Protein AF-A0A8E0TTE7-F1 (afdb_monomer)

Secondary structure (DSSP, 8-state):
-HHHHHHHHHHTT--HHHHHHHHHHHHHHHHHHHHHHHHHHHHHHHHHHHTSPP-SPPPPHHHHB-TTS-B-

Sequence (72 aa):
MAEGLRLIAKAEGKSITDLVEEMLAAHQARRDDERERRLAAIRRIQAEVRQLPRIGPDLTDDDLYDEDGLPR

pLDDT: mean 93.49, std 5.53, range [61.56, 98.38]

Nearest PDB structures (foldseek):
  3j5v-assembly1_a-1  TM=3.882E-01  e=6.110E+00  Pseudomonas phage 201phi2-1

Solvent-accessible surface area (backbone atoms only — not comparable to full-atom values): 4338 Å² total; per-residue (Å²): 112,73,66,59,48,48,52,51,15,58,76,71,75,43,52,59,65,58,47,50,53,51,52,50,52,56,50,50,51,52,52,52,53,51,50,50,54,51,51,52,54,51,52,50,52,53,54,56,58,69,72,52,82,82,91,69,82,87,81,52,67,77,78,50,26,46,98,86,68,44,77,109

Organism: NCBI:txid1391729

InterPro domains:
  IPR011660 Antitoxin VapB-like [PF07704] (7-71)

Structure (mmCIF, N/CA/C/O backbone):
data_AF-A0A8E0TTE7-F1
#
_entry.id   AF-A0A8E0TTE7-F1
#
loop_
_atom_site.group_PDB
_atom_site.id
_atom_site.type_symbol
_atom_site.label_atom_id
_atom_site.label_alt_id
_atom_site.label_comp_id
_atom_site.label_asym_id
_atom_site.label_entity_id
_atom_site.label_seq_id
_atom_site.pdbx_PDB_ins_code
_atom_site.Cartn_x
_atom_site.Cartn_y
_atom_site.Cartn_z
_atom_site.occupancy
_atom_site.B_iso_or_equiv
_atom_site.auth_seq_id
_atom_site.auth_comp_id
_atom_site.auth_asym_id
_atom_site.auth_atom_id
_atom_site.pdbx_PDB_model_num
ATOM 1 N N . MET A 1 1 ? -1.119 7.713 27.661 1.00 61.56 1 MET A N 1
ATOM 2 C CA . MET A 1 1 ? -1.603 6.715 26.675 1.00 61.56 1 MET A CA 1
ATOM 3 C C . MET A 1 1 ? -2.918 6.070 27.111 1.00 61.56 1 MET A C 1
ATOM 5 O O . MET A 1 1 ? -3.924 6.323 26.466 1.00 61.56 1 MET A O 1
ATOM 9 N N . ALA A 1 2 ? -2.961 5.319 28.220 1.00 78.25 2 ALA A N 1
ATOM 10 C CA . ALA A 1 2 ? -4.182 4.623 28.665 1.00 78.25 2 ALA A CA 1
ATOM 11 C C . ALA A 1 2 ? -5.368 5.552 29.006 1.00 78.25 2 ALA A C 1
ATOM 13 O O . ALA A 1 2 ? -6.521 5.186 28.811 1.00 78.25 2 ALA A O 1
ATOM 14 N N . GLU A 1 3 ? -5.098 6.763 29.493 1.00 87.06 3 GLU A N 1
ATOM 15 C CA . GLU A 1 3 ? -6.138 7.727 29.874 1.00 87.06 3 GLU A CA 1
ATOM 16 C C . GLU A 1 3 ? -6.856 8.351 28.667 1.00 87.06 3 GLU A C 1
ATOM 18 O O . GLU A 1 3 ? -8.074 8.499 28.685 1.00 87.06 3 GLU A O 1
ATOM 23 N N . GLY A 1 4 ? -6.131 8.597 27.570 1.00 90.38 4 GLY A N 1
ATOM 24 C CA . GLY A 1 4 ? -6.723 9.061 26.310 1.00 90.38 4 GLY A CA 1
ATOM 25 C C . GLY A 1 4 ? -7.645 8.015 25.678 1.00 90.38 4 GLY A C 1
ATOM 26 O O . GLY A 1 4 ? -8.763 8.338 25.293 1.00 90.38 4 GLY A O 1
ATOM 27 N N . LEU A 1 5 ? -7.221 6.745 25.659 1.00 90.38 5 LEU A N 1
ATOM 28 C CA . LEU A 1 5 ? -8.054 5.634 25.174 1.00 90.38 5 LEU A CA 1
ATOM 29 C C . LEU A 1 5 ? 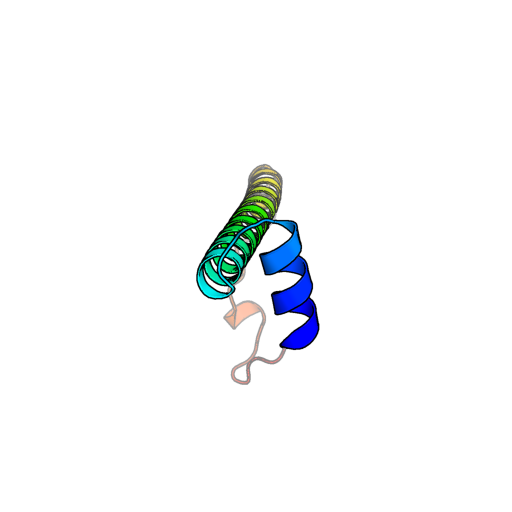-9.337 5.474 25.997 1.00 90.38 5 LEU A C 1
ATOM 31 O O . LEU A 1 5 ? -10.401 5.247 25.435 1.00 90.38 5 LEU A O 1
ATOM 35 N N . ARG A 1 6 ? -9.259 5.644 27.323 1.00 91.88 6 ARG A N 1
ATOM 36 C CA . ARG A 1 6 ? -10.438 5.609 28.203 1.00 91.88 6 ARG A CA 1
ATOM 37 C C . ARG A 1 6 ? -11.425 6.731 27.908 1.00 91.88 6 ARG A C 1
ATOM 39 O O . ARG A 1 6 ? -12.626 6.484 27.922 1.00 91.88 6 ARG A O 1
ATOM 46 N N . LEU A 1 7 ? -10.933 7.946 27.663 1.00 95.62 7 LEU A N 1
ATOM 47 C CA . LEU A 1 7 ? -11.780 9.093 27.327 1.00 95.62 7 LEU A CA 1
ATOM 48 C C . LEU A 1 7 ? -12.526 8.869 26.009 1.00 95.62 7 LEU A C 1
ATOM 50 O O . LEU A 1 7 ? -13.733 9.088 25.961 1.00 95.62 7 LEU A O 1
ATOM 54 N N . ILE A 1 8 ? -11.827 8.379 24.983 1.00 94.06 8 ILE A N 1
ATOM 55 C CA . ILE A 1 8 ? -12.416 8.079 23.671 1.00 94.06 8 ILE A CA 1
ATOM 56 C C . ILE A 1 8 ? -13.429 6.935 23.789 1.00 94.06 8 ILE A C 1
ATOM 58 O O . ILE A 1 8 ? -14.576 7.096 23.388 1.00 94.06 8 ILE A O 1
ATOM 62 N N . ALA A 1 9 ? -13.056 5.824 24.433 1.00 94.00 9 ALA A N 1
ATOM 63 C CA . ALA A 1 9 ? -13.950 4.681 24.621 1.00 94.00 9 ALA A CA 1
ATOM 64 C C . ALA A 1 9 ? -15.230 5.083 25.373 1.00 94.00 9 ALA A C 1
ATOM 66 O O . ALA A 1 9 ? -16.332 4.727 24.968 1.00 94.00 9 ALA A O 1
ATOM 67 N N . LYS A 1 10 ? -15.101 5.911 26.421 1.00 94.62 10 LYS A N 1
ATOM 68 C CA . LYS A 1 10 ? -16.247 6.445 27.166 1.00 94.62 10 LYS A CA 1
ATOM 69 C C . LYS A 1 10 ? -17.122 7.366 26.312 1.00 94.62 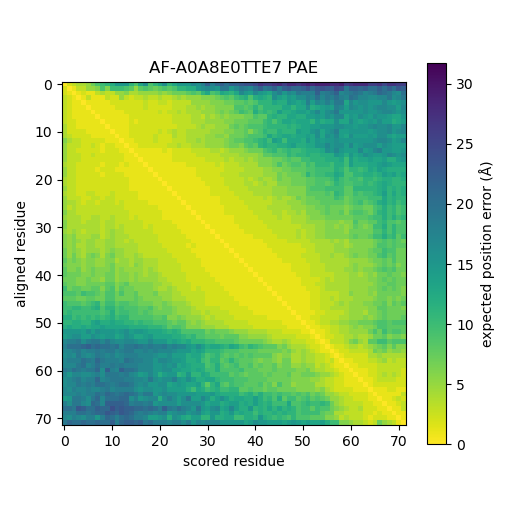10 LYS A C 1
ATOM 71 O O . LYS A 1 10 ? -18.341 7.274 26.410 1.00 94.62 10 LYS A O 1
ATOM 76 N N . ALA A 1 11 ? -16.525 8.249 25.512 1.00 96.19 11 ALA A N 1
ATOM 77 C CA . ALA A 1 11 ? -17.263 9.153 24.630 1.00 96.19 11 ALA A CA 1
ATOM 78 C C . ALA A 1 11 ? -18.045 8.394 23.544 1.00 96.19 11 ALA A C 1
ATOM 80 O O . ALA A 1 11 ? -19.144 8.804 23.183 1.00 96.19 11 ALA A O 1
ATOM 81 N N . GLU A 1 12 ? -17.505 7.269 23.075 1.00 94.56 12 GLU A N 1
ATOM 82 C CA . GLU A 1 12 ? -18.122 6.410 22.060 1.00 94.56 12 GLU A CA 1
ATOM 83 C C . GLU A 1 12 ? -19.018 5.303 22.642 1.00 94.56 12 GLU A C 1
ATOM 85 O O . GLU A 1 12 ? -19.620 4.543 21.888 1.00 94.56 12 GLU A O 1
ATOM 90 N N . GLY A 1 13 ? -19.122 5.193 23.972 1.00 96.00 13 GLY A N 1
ATOM 91 C CA . GLY A 1 13 ? -19.919 4.155 24.636 1.00 96.00 13 GLY A CA 1
ATOM 92 C C . GLY A 1 13 ? -19.373 2.731 24.463 1.00 96.00 13 GLY A C 1
ATOM 93 O O . GLY A 1 13 ? -20.134 1.772 24.564 1.00 96.00 13 GLY A O 1
ATOM 94 N N . LYS A 1 14 ? -18.072 2.587 24.199 1.00 94.75 14 LYS A N 1
ATOM 95 C CA . LYS A 1 14 ? -17.389 1.315 23.927 1.00 94.75 14 LYS A CA 1
ATOM 96 C C . LYS A 1 14 ? -16.533 0.875 25.110 1.00 94.75 14 LYS A C 1
ATOM 98 O O . LYS A 1 14 ? -16.096 1.697 25.923 1.00 94.75 14 LYS A O 1
ATOM 103 N N . SER A 1 15 ? -16.230 -0.421 25.193 1.00 96.00 15 SER A N 1
ATOM 104 C CA . SER A 1 15 ? -15.117 -0.853 26.036 1.00 96.00 15 SER A CA 1
ATOM 105 C C . SER A 1 15 ? -13.786 -0.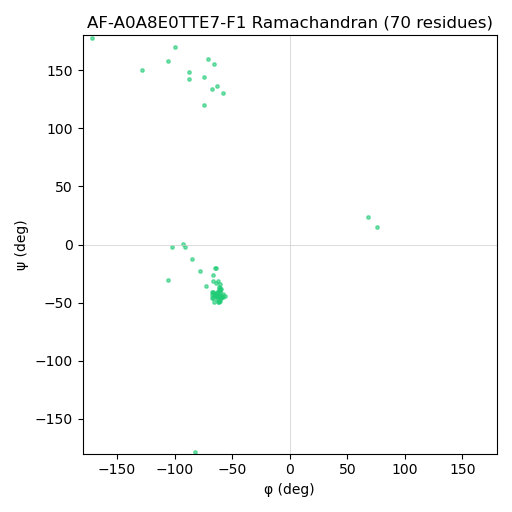423 25.402 1.00 96.00 15 SER A C 1
ATOM 107 O O . SER A 1 15 ? -13.698 -0.149 24.204 1.00 96.00 15 SER A O 1
ATOM 109 N N . ILE A 1 16 ? -12.719 -0.355 26.204 1.00 93.31 16 ILE A N 1
ATOM 110 C CA . ILE A 1 16 ? -11.379 -0.059 25.670 1.00 93.31 16 ILE A CA 1
ATOM 111 C C . ILE A 1 16 ? -10.960 -1.142 24.669 1.00 93.31 16 ILE A C 1
ATOM 113 O O . ILE A 1 16 ? -10.311 -0.825 23.678 1.00 93.31 16 ILE A O 1
ATOM 117 N N . THR A 1 17 ? -11.332 -2.399 24.924 1.00 95.25 17 THR A N 1
ATOM 118 C CA . THR A 1 17 ? -11.017 -3.524 24.042 1.00 95.25 17 THR A CA 1
ATOM 119 C C . THR A 1 17 ? -11.668 -3.341 22.677 1.00 95.25 17 THR A C 1
ATOM 121 O O . THR A 1 17 ? -10.954 -3.370 21.681 1.00 95.25 17 THR A O 1
ATOM 124 N N . ASP A 1 18 ? -12.968 -3.032 22.634 1.00 95.94 18 ASP A N 1
ATOM 125 C CA . ASP A 1 18 ? -13.694 -2.831 21.370 1.00 95.94 18 ASP A CA 1
ATOM 126 C C . ASP A 1 18 ? -13.097 -1.668 20.566 1.00 95.94 18 ASP A C 1
ATOM 128 O O . ASP A 1 18 ? -12.898 -1.766 19.356 1.00 95.94 18 ASP A O 1
ATOM 132 N N . LEU A 1 19 ? -12.746 -0.571 21.250 1.00 96.06 19 LEU A N 1
ATOM 133 C CA . LEU A 1 19 ? -12.086 0.568 20.613 1.00 96.06 19 LEU A CA 1
ATOM 134 C C . LEU A 1 19 ? -10.731 0.167 20.010 1.00 96.06 19 LEU A C 1
ATOM 136 O O . LEU A 1 19 ? -10.403 0.566 18.895 1.00 96.06 19 LEU A O 1
ATOM 140 N N . VAL A 1 20 ? -9.926 -0.611 20.737 1.00 95.94 20 VAL A N 1
ATOM 141 C CA . VAL A 1 20 ? -8.611 -1.059 20.260 1.00 95.94 20 VAL A CA 1
ATOM 142 C C . VAL A 1 20 ? -8.745 -2.015 19.074 1.00 95.94 20 VAL A C 1
ATOM 144 O O . VAL A 1 20 ? -7.975 -1.889 18.122 1.00 95.94 20 VAL A O 1
ATOM 147 N N . GLU A 1 21 ? -9.714 -2.929 19.096 1.00 96.88 21 GLU A N 1
ATOM 148 C CA . GLU A 1 21 ? -9.987 -3.838 17.978 1.00 96.88 21 GLU A CA 1
ATOM 149 C C . GLU A 1 21 ? -10.371 -3.072 16.708 1.00 96.88 21 GLU A C 1
ATOM 151 O O . GLU A 1 21 ? -9.807 -3.318 15.639 1.00 96.88 21 GLU A O 1
ATOM 156 N N . GLU A 1 22 ? -11.249 -2.076 16.826 1.00 95.56 22 GLU A N 1
ATOM 157 C CA . GLU A 1 22 ? -11.635 -1.222 15.702 1.00 95.56 22 GLU A CA 1
ATOM 158 C C . GLU A 1 22 ? -10.452 -0.408 15.168 1.00 95.56 22 GLU A C 1
ATOM 160 O O . GLU A 1 22 ? -10.215 -0.353 13.958 1.00 95.56 22 GLU A O 1
ATOM 165 N N . MET A 1 23 ? -9.655 0.185 16.061 1.00 95.81 23 MET A N 1
ATOM 166 C CA . MET A 1 23 ? -8.454 0.922 15.673 1.00 95.81 23 MET A CA 1
ATOM 167 C C . MET A 1 23 ? -7.442 0.027 14.952 1.00 95.81 23 MET A C 1
ATOM 169 O O . MET A 1 23 ? -6.813 0.472 13.987 1.00 95.81 23 MET A O 1
ATOM 173 N N . LEU A 1 24 ? -7.283 -1.222 15.399 1.00 97.00 24 LEU A N 1
ATOM 174 C CA . LEU A 1 24 ? -6.398 -2.196 14.770 1.00 97.00 24 LEU A CA 1
ATOM 175 C C . LEU A 1 24 ? -6.909 -2.583 13.379 1.00 97.00 24 LEU A C 1
ATOM 177 O O . LEU A 1 24 ? -6.133 -2.555 12.423 1.00 97.00 24 LEU A O 1
ATOM 181 N N . ALA A 1 25 ? -8.206 -2.859 13.242 1.00 96.94 25 ALA A N 1
ATOM 182 C CA . ALA A 1 25 ? -8.828 -3.151 11.954 1.00 96.94 25 ALA A CA 1
ATOM 183 C C . ALA A 1 25 ? -8.672 -1.975 10.974 1.00 96.94 25 ALA A C 1
ATOM 185 O O . ALA A 1 25 ? -8.230 -2.158 9.840 1.00 96.94 25 ALA A O 1
ATOM 186 N N . ALA A 1 26 ? -8.930 -0.745 11.429 1.00 96.56 26 ALA A N 1
ATOM 187 C CA . ALA A 1 26 ? -8.756 0.464 10.628 1.0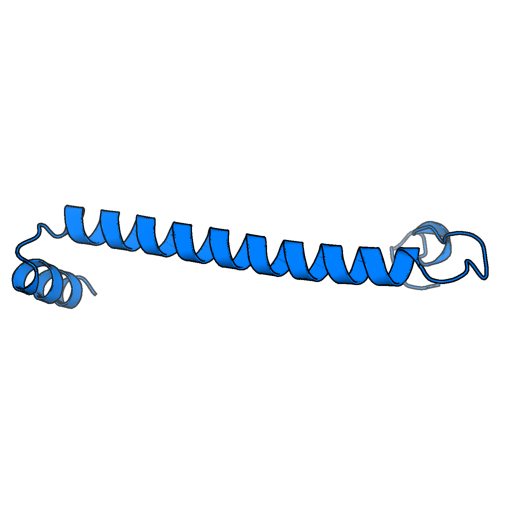0 96.56 26 ALA A CA 1
ATOM 188 C C . ALA A 1 26 ? -7.284 0.744 10.284 1.00 96.56 26 ALA A C 1
ATOM 190 O O . ALA A 1 26 ? -6.972 1.327 9.243 1.00 96.56 26 ALA A O 1
ATOM 191 N N . HIS A 1 27 ? -6.344 0.376 11.157 1.00 96.81 27 HIS A N 1
ATOM 192 C CA . HIS A 1 27 ? -4.920 0.461 10.851 1.00 96.81 27 HIS A CA 1
ATOM 193 C C . HIS A 1 27 ? -4.527 -0.541 9.764 1.00 96.81 27 HIS A C 1
ATOM 195 O O . HIS A 1 27 ? -3.861 -0.157 8.804 1.00 96.81 27 HIS A O 1
ATOM 201 N N . GLN A 1 28 ? -4.976 -1.790 9.883 1.00 97.00 28 GLN A N 1
ATOM 202 C CA . GLN A 1 28 ? -4.678 -2.839 8.917 1.00 97.00 28 GLN A CA 1
ATOM 203 C C . GLN A 1 28 ? -5.268 -2.519 7.538 1.00 97.00 28 GLN A C 1
ATOM 205 O O . GLN A 1 28 ? -4.531 -2.531 6.555 1.00 97.00 28 GLN A O 1
ATOM 210 N N . ALA A 1 29 ? -6.536 -2.103 7.476 1.00 97.19 29 ALA A N 1
ATOM 211 C CA . ALA A 1 29 ? -7.183 -1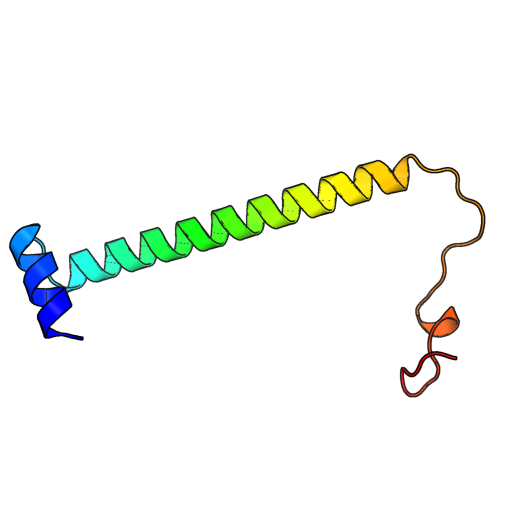.693 6.229 1.00 97.19 29 ALA A CA 1
ATOM 212 C C . ALA A 1 29 ? -6.409 -0.567 5.520 1.00 97.19 29 ALA A C 1
ATOM 214 O O . ALA A 1 29 ? -6.127 -0.654 4.329 1.00 97.19 29 ALA A O 1
ATOM 215 N N . ARG A 1 30 ? -5.957 0.455 6.264 1.00 97.00 30 ARG A N 1
ATOM 216 C CA . ARG A 1 30 ? -5.133 1.537 5.695 1.00 97.00 30 ARG A CA 1
ATOM 217 C C . ARG A 1 30 ? -3.802 1.041 5.130 1.00 97.00 30 ARG A C 1
ATOM 219 O O . ARG A 1 30 ? -3.355 1.553 4.105 1.00 97.00 30 ARG A O 1
ATOM 226 N N . ARG A 1 31 ? -3.157 0.074 5.791 1.00 96.88 31 ARG A N 1
ATOM 227 C CA . ARG A 1 31 ? -1.903 -0.521 5.300 1.00 96.88 31 ARG A CA 1
ATOM 228 C C . ARG A 1 31 ? -2.125 -1.323 4.024 1.00 96.88 31 ARG A C 1
ATOM 230 O O . ARG A 1 31 ? -1.297 -1.247 3.117 1.00 96.88 31 ARG A O 1
ATOM 237 N N . ASP A 1 32 ? -3.216 -2.076 3.958 1.00 97.44 32 ASP A N 1
ATOM 238 C CA . ASP A 1 32 ? -3.558 -2.870 2.783 1.00 97.44 32 ASP A CA 1
ATOM 239 C C . ASP A 1 32 ? -3.907 -1.974 1.588 1.00 97.44 32 ASP A C 1
ATOM 241 O O . ASP A 1 32 ? -3.335 -2.164 0.512 1.00 97.44 32 ASP A O 1
ATOM 245 N N . ASP A 1 33 ? -4.694 -0.916 1.801 1.00 97.75 33 ASP A N 1
ATOM 246 C CA . ASP A 1 33 ? -4.976 0.109 0.790 1.00 97.75 33 ASP A CA 1
ATOM 247 C C . ASP A 1 33 ? -3.695 0.778 0.275 1.00 97.75 33 ASP A C 1
ATOM 249 O O . ASP A 1 33 ? -3.517 0.985 -0.927 1.00 97.75 33 ASP A O 1
ATOM 253 N N . GLU A 1 34 ? -2.779 1.153 1.173 1.00 97.69 34 GLU A N 1
ATOM 254 C CA . GLU A 1 34 ? -1.515 1.780 0.784 1.00 97.69 34 GLU A CA 1
ATOM 255 C C . GLU A 1 34 ? -0.645 0.820 -0.035 1.00 97.69 34 GLU A C 1
ATOM 257 O O . GLU A 1 34 ? -0.076 1.207 -1.062 1.00 97.69 34 GLU A O 1
ATOM 262 N N . ARG A 1 35 ? -0.564 -0.445 0.387 1.00 97.88 35 ARG A N 1
ATOM 263 C CA . ARG A 1 35 ? 0.140 -1.493 -0.353 1.00 97.88 35 ARG A CA 1
ATOM 264 C C . ARG A 1 35 ? -0.461 -1.675 -1.743 1.00 97.88 35 ARG A C 1
ATOM 266 O O . ARG A 1 35 ? 0.293 -1.747 -2.713 1.00 97.88 35 ARG A O 1
ATOM 273 N N . GLU A 1 36 ? -1.783 -1.716 -1.864 1.00 98.06 36 GLU A N 1
ATOM 274 C CA . GLU A 1 36 ? -2.452 -1.858 -3.156 1.00 98.06 36 GLU A CA 1
ATOM 275 C C . GLU A 1 36 ? -2.184 -0.658 -4.072 1.00 98.06 36 GLU A C 1
ATOM 277 O O . GLU A 1 36 ? -1.808 -0.848 -5.232 1.00 98.06 36 GLU A O 1
ATOM 282 N N . ARG A 1 37 ? -2.247 0.574 -3.546 1.00 97.94 37 ARG A N 1
ATOM 283 C CA . ARG A 1 37 ? -1.887 1.789 -4.302 1.00 97.94 37 ARG A CA 1
ATOM 284 C C . ARG A 1 37 ? -0.448 1.743 -4.809 1.00 97.94 37 ARG A C 1
ATOM 286 O O . ARG A 1 37 ? -0.197 2.062 -5.972 1.00 97.94 37 ARG A O 1
ATOM 293 N N . ARG A 1 38 ? 0.500 1.320 -3.966 1.00 97.88 38 ARG A N 1
ATOM 294 C CA . ARG A 1 38 ? 1.912 1.168 -4.358 1.00 97.88 38 ARG A CA 1
ATOM 295 C C . ARG A 1 38 ? 2.076 0.112 -5.450 1.00 97.88 38 ARG A C 1
ATOM 297 O O . ARG A 1 38 ? 2.764 0.360 -6.437 1.00 97.88 38 ARG A O 1
ATOM 304 N N . LEU A 1 39 ? 1.411 -1.036 -5.321 1.00 98.25 39 LEU A N 1
ATOM 305 C CA . LEU A 1 39 ? 1.438 -2.088 -6.342 1.00 98.25 39 LEU A CA 1
ATOM 306 C C . LEU A 1 39 ? 0.833 -1.617 -7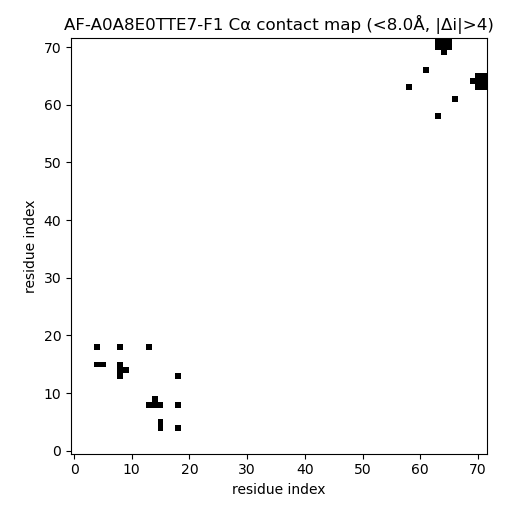.668 1.00 98.25 39 LEU A C 1
ATOM 308 O O . LEU A 1 39 ? 1.392 -1.907 -8.723 1.00 98.25 39 LEU A O 1
ATOM 312 N N . ALA A 1 40 ? -0.269 -0.867 -7.637 1.00 98.12 40 ALA A N 1
ATOM 313 C CA . ALA A 1 40 ? -0.868 -0.288 -8.835 1.00 98.12 40 ALA A CA 1
ATOM 314 C C . ALA A 1 40 ? 0.090 0.695 -9.532 1.00 98.12 40 ALA A C 1
ATOM 316 O O . ALA A 1 40 ? 0.256 0.633 -10.751 1.00 98.12 40 ALA A O 1
ATOM 317 N N . ALA A 1 41 ? 0.782 1.543 -8.764 1.00 97.94 41 ALA A N 1
ATOM 318 C CA . ALA A 1 41 ? 1.793 2.453 -9.297 1.00 97.94 41 ALA A CA 1
ATOM 319 C C . ALA A 1 41 ? 2.968 1.707 -9.956 1.00 97.94 41 ALA A C 1
ATOM 321 O O . ALA A 1 41 ? 3.360 2.062 -11.068 1.00 97.94 41 ALA A O 1
ATOM 322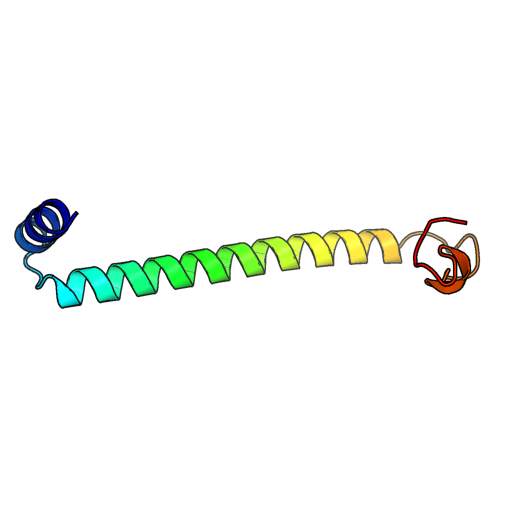 N N . ILE A 1 42 ? 3.478 0.646 -9.320 1.00 98.12 42 ILE A N 1
ATOM 323 C CA . ILE A 1 42 ? 4.540 -0.207 -9.881 1.00 98.12 42 ILE A CA 1
ATOM 324 C C . ILE A 1 42 ? 4.074 -0.863 -11.184 1.00 98.12 42 ILE A C 1
ATOM 326 O O . ILE A 1 42 ? 4.777 -0.796 -12.190 1.00 98.12 42 ILE A O 1
ATOM 330 N N . ARG A 1 43 ? 2.876 -1.461 -11.196 1.00 98.38 43 ARG A N 1
ATOM 331 C CA . ARG A 1 43 ? 2.317 -2.114 -12.393 1.00 98.38 43 ARG A CA 1
ATOM 332 C C . ARG A 1 43 ? 2.157 -1.137 -13.554 1.00 98.38 43 ARG A C 1
ATOM 334 O O . ARG A 1 43 ? 2.421 -1.513 -14.691 1.00 98.38 43 ARG A O 1
ATOM 341 N N . ARG A 1 44 ? 1.760 0.109 -13.276 1.00 98.25 44 ARG A N 1
ATOM 342 C CA . ARG A 1 44 ? 1.673 1.167 -14.290 1.00 98.25 44 ARG A CA 1
ATOM 343 C C . ARG A 1 44 ? 3.041 1.459 -14.911 1.00 98.25 44 ARG A C 1
ATOM 345 O O . ARG A 1 44 ? 3.156 1.413 -16.128 1.00 98.25 44 ARG A O 1
ATOM 352 N N . ILE A 1 45 ? 4.076 1.660 -14.092 1.00 97.50 45 ILE A N 1
ATOM 353 C CA . ILE A 1 45 ? 5.448 1.888 -14.580 1.00 97.50 45 ILE A CA 1
ATOM 354 C C . ILE A 1 45 ? 5.936 0.690 -15.404 1.00 97.50 45 ILE A C 1
ATOM 356 O O . ILE A 1 45 ? 6.469 0.856 -16.495 1.00 97.50 45 ILE A O 1
ATOM 360 N N . GLN A 1 46 ? 5.711 -0.534 -14.922 1.00 96.62 46 GLN A N 1
ATOM 361 C CA . GLN A 1 46 ? 6.076 -1.744 -15.663 1.00 96.62 46 GLN A CA 1
ATOM 362 C C . GLN A 1 46 ? 5.358 -1.833 -17.015 1.00 96.62 46 GLN A C 1
ATOM 364 O O . GLN A 1 46 ? 5.957 -2.283 -17.989 1.00 96.62 46 GLN A O 1
ATOM 369 N N . ALA A 1 47 ? 4.090 -1.419 -17.092 1.00 97.44 47 ALA A N 1
ATOM 370 C CA . ALA A 1 47 ? 3.348 -1.380 -18.346 1.00 97.44 47 ALA A CA 1
ATOM 371 C C . ALA A 1 47 ? 3.925 -0.341 -19.319 1.00 97.44 47 ALA A C 1
ATOM 373 O O . ALA A 1 47 ? 4.077 -0.656 -20.496 1.00 97.44 47 ALA A O 1
ATOM 374 N N . GLU A 1 48 ? 4.292 0.846 -18.829 1.00 96.88 48 GLU A N 1
ATOM 375 C CA . GLU A 1 48 ? 4.955 1.890 -19.623 1.00 96.88 48 GLU A CA 1
ATOM 376 C C . GLU A 1 48 ? 6.302 1.394 -20.172 1.00 96.88 48 GLU A C 1
ATOM 378 O O . GLU A 1 48 ? 6.540 1.458 -21.375 1.00 96.88 48 GLU A O 1
ATOM 383 N N . VAL A 1 49 ? 7.149 0.799 -19.324 1.00 93.38 49 VAL A N 1
ATOM 384 C CA . VAL A 1 49 ? 8.459 0.264 -19.734 1.00 93.38 49 VAL A CA 1
ATOM 385 C C . VAL A 1 49 ? 8.325 -0.854 -20.769 1.00 93.38 49 VAL A C 1
ATOM 387 O O . VAL A 1 49 ? 9.085 -0.892 -21.731 1.00 93.38 49 VAL A O 1
ATOM 390 N N . ARG A 1 50 ? 7.338 -1.749 -20.627 1.00 91.94 50 ARG A N 1
ATOM 391 C CA . ARG A 1 50 ? 7.108 -2.848 -21.585 1.00 91.94 50 ARG A CA 1
ATOM 392 C C . ARG A 1 50 ? 6.722 -2.379 -22.988 1.00 91.94 50 ARG A C 1
ATOM 394 O O . ARG A 1 50 ? 6.838 -3.166 -23.922 1.00 91.94 50 ARG A O 1
ATOM 401 N N . GLN A 1 51 ? 6.235 -1.148 -23.135 1.00 95.06 51 GLN A N 1
ATOM 402 C CA . GLN A 1 51 ? 5.907 -0.567 -24.439 1.00 95.06 51 GLN A CA 1
ATOM 403 C C . GLN A 1 51 ? 7.124 0.063 -25.126 1.00 95.06 51 GLN A C 1
ATOM 405 O O . GLN A 1 51 ? 7.053 0.377 -26.314 1.00 95.06 51 GLN A O 1
ATOM 410 N N . LEU A 1 52 ? 8.233 0.255 -24.407 1.00 93.25 52 LEU A N 1
ATOM 411 C CA . LEU A 1 52 ? 9.441 0.836 -24.973 1.00 93.25 52 LEU A CA 1
ATOM 412 C C . LEU A 1 52 ? 10.165 -0.174 -25.878 1.00 93.25 52 LEU A C 1
ATOM 414 O O . LEU A 1 52 ? 10.194 -1.374 -25.582 1.00 93.25 52 LEU A O 1
ATOM 418 N N . PRO A 1 53 ? 10.780 0.290 -26.980 1.00 93.56 53 PRO A N 1
ATOM 419 C CA . PRO A 1 53 ? 11.608 -0.565 -27.816 1.00 93.56 53 PRO A CA 1
ATOM 420 C C . PRO A 1 53 ? 12.821 -1.067 -27.026 1.00 93.56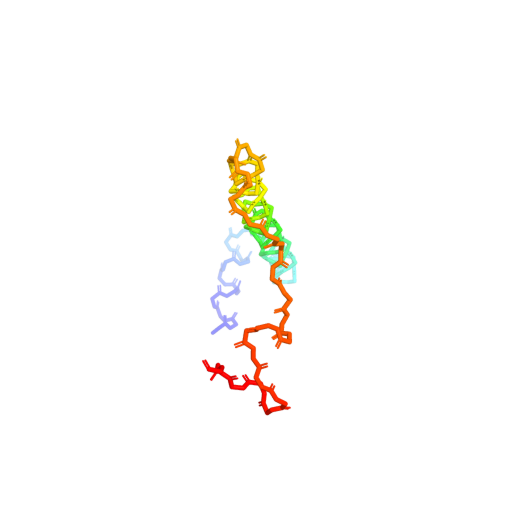 53 PRO A C 1
ATOM 422 O O . PRO A 1 53 ? 13.491 -0.303 -26.330 1.00 93.56 53 PRO A O 1
ATOM 425 N N . ARG A 1 54 ? 13.131 -2.358 -27.165 1.00 90.62 54 ARG A N 1
ATOM 426 C CA . ARG A 1 54 ? 14.351 -2.943 -26.598 1.00 90.62 54 ARG A CA 1
ATOM 427 C C . ARG A 1 54 ? 15.557 -2.504 -27.423 1.00 90.62 54 ARG A C 1
ATOM 429 O O . ARG A 1 54 ? 15.620 -2.793 -28.615 1.00 90.62 54 ARG A O 1
ATOM 436 N N . ILE A 1 55 ? 16.500 -1.823 -26.779 1.00 92.06 55 ILE A N 1
ATOM 437 C CA . ILE A 1 55 ? 17.721 -1.288 -27.408 1.00 92.06 55 ILE A CA 1
ATOM 438 C C . ILE A 1 55 ? 18.975 -2.135 -27.135 1.00 92.06 55 ILE A C 1
ATOM 440 O O . ILE A 1 55 ? 20.043 -1.828 -27.653 1.00 92.06 55 ILE A O 1
ATOM 444 N N . GLY A 1 56 ? 18.854 -3.207 -26.350 1.00 88.69 56 GLY A N 1
ATOM 445 C CA . GLY A 1 56 ? 19.948 -4.104 -25.984 1.00 88.69 56 GLY A CA 1
ATOM 446 C C . GLY A 1 56 ? 19.439 -5.347 -25.243 1.00 88.69 56 GLY A C 1
ATOM 447 O O . GLY A 1 56 ? 18.226 -5.468 -25.035 1.00 88.69 56 GLY A O 1
ATOM 448 N N . PRO A 1 57 ? 20.336 -6.283 -24.891 1.00 89.06 57 PRO A N 1
ATOM 449 C CA . PRO A 1 57 ? 20.003 -7.419 -24.035 1.00 89.06 57 PRO A CA 1
ATOM 450 C C . PRO A 1 57 ? 19.637 -6.959 -22.616 1.00 89.06 57 PRO A C 1
ATOM 452 O O . PRO A 1 57 ? 20.058 -5.889 -22.176 1.00 89.06 57 PRO A O 1
ATOM 455 N N . ASP A 1 58 ? 18.856 -7.777 -21.910 1.00 86.75 58 ASP A N 1
ATOM 456 C CA . ASP A 1 58 ? 18.584 -7.566 -20.487 1.00 86.75 58 ASP A CA 1
ATOM 457 C C . ASP A 1 58 ? 19.882 -7.793 -19.692 1.00 86.75 58 ASP A C 1
ATOM 459 O O . ASP A 1 58 ? 20.594 -8.766 -19.944 1.00 86.75 58 ASP A O 1
ATOM 463 N N . LEU A 1 59 ? 20.186 -6.889 -18.758 1.00 89.88 59 LEU A N 1
ATOM 464 C CA . LEU A 1 59 ? 21.335 -7.012 -17.861 1.00 89.88 59 LEU A CA 1
ATOM 465 C C . LEU A 1 59 ? 20.947 -7.819 -16.623 1.00 89.88 59 LEU A C 1
ATOM 467 O O . LEU A 1 59 ? 19.839 -7.684 -16.097 1.00 89.88 59 LEU A O 1
ATOM 471 N N . THR A 1 60 ? 21.878 -8.637 -16.162 1.00 89.75 60 THR A N 1
ATOM 472 C CA . THR A 1 60 ? 21.806 -9.374 -14.905 1.00 89.75 60 THR A CA 1
ATOM 473 C C . THR A 1 60 ? 22.615 -8.667 -13.825 1.00 89.75 60 THR A C 1
ATOM 475 O O . THR A 1 60 ? 23.379 -7.742 -14.102 1.00 89.75 60 THR A O 1
ATOM 478 N N . ASP A 1 61 ? 22.463 -9.114 -12.581 1.00 87.19 61 ASP A N 1
ATOM 479 C CA . ASP A 1 61 ? 23.260 -8.582 -11.477 1.00 87.19 61 ASP A CA 1
ATOM 480 C C . ASP A 1 61 ? 24.763 -8.808 -11.712 1.00 87.19 61 ASP A C 1
ATOM 482 O O . ASP A 1 61 ? 25.550 -7.918 -11.416 1.00 87.19 61 ASP A O 1
ATOM 486 N N . ASP A 1 62 ? 25.161 -9.917 -12.345 1.00 89.50 62 ASP A N 1
ATOM 487 C CA . ASP A 1 62 ? 26.565 -10.212 -12.673 1.00 89.50 62 ASP A CA 1
ATOM 488 C C . ASP A 1 62 ? 27.156 -9.242 -13.717 1.00 89.50 62 ASP A C 1
ATOM 490 O O . ASP A 1 62 ? 28.370 -9.012 -13.742 1.00 89.50 62 ASP A O 1
ATOM 494 N N . ASP A 1 63 ? 26.302 -8.653 -14.565 1.00 90.75 63 ASP A N 1
ATOM 495 C CA . ASP A 1 63 ? 26.692 -7.625 -15.537 1.00 90.75 63 ASP A CA 1
ATOM 496 C C . ASP A 1 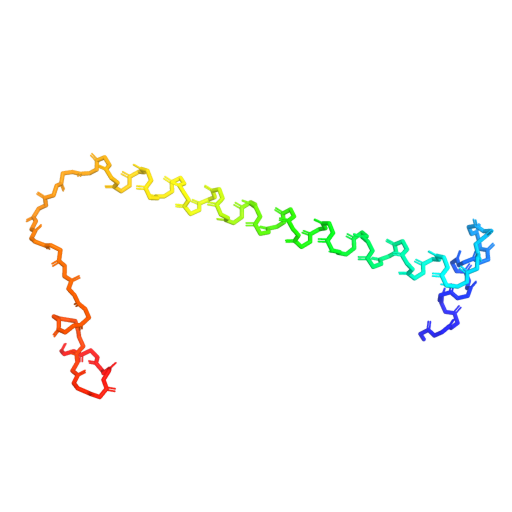63 ? 26.881 -6.246 -14.880 1.00 90.75 63 ASP A C 1
ATOM 498 O O . ASP A 1 63 ? 27.566 -5.384 -15.434 1.00 90.75 63 ASP A O 1
ATOM 502 N N . LEU A 1 64 ? 26.253 -6.018 -13.721 1.00 91.62 64 LEU A N 1
ATOM 503 C CA . LEU A 1 64 ? 26.203 -4.723 -13.035 1.00 91.62 64 LEU A CA 1
ATOM 504 C C . LEU A 1 64 ? 27.112 -4.657 -11.803 1.00 91.62 64 LEU A C 1
ATOM 506 O O . LEU A 1 64 ? 27.619 -3.584 -11.468 1.00 91.62 64 LEU A O 1
ATOM 510 N N . TYR A 1 65 ? 27.312 -5.788 -11.135 1.00 95.00 65 TYR A N 1
ATOM 511 C CA . TYR A 1 65 ? 27.963 -5.881 -9.838 1.00 95.00 65 TYR A CA 1
ATOM 512 C C . TYR A 1 65 ? 29.096 -6.914 -9.848 1.00 95.00 65 TYR A C 1
ATOM 514 O O . TYR A 1 65 ? 29.102 -7.877 -10.623 1.00 95.00 65 TYR A O 1
ATOM 522 N N . ASP A 1 66 ? 30.107 -6.676 -9.016 1.00 91.50 66 ASP A N 1
ATOM 523 C CA . ASP A 1 66 ? 31.185 -7.621 -8.761 1.00 91.50 66 ASP A CA 1
ATOM 524 C C . ASP A 1 66 ? 30.802 -8.688 -7.729 1.00 91.50 66 ASP A C 1
ATOM 526 O O . ASP A 1 66 ? 29.670 -8.760 -7.253 1.00 91.50 66 ASP A O 1
ATOM 530 N N . GLU A 1 67 ? 31.757 -9.564 -7.419 1.00 91.38 67 GLU A N 1
ATOM 531 C CA . GLU A 1 67 ? 31.568 -10.663 -6.469 1.00 91.38 67 GLU A CA 1
ATOM 532 C C . GLU A 1 67 ? 31.300 -10.193 -5.031 1.00 91.38 67 GLU A C 1
ATOM 534 O O . GLU A 1 67 ? 30.703 -10.935 -4.249 1.00 91.38 67 GLU A O 1
ATOM 539 N N . ASP A 1 68 ? 31.662 -8.950 -4.710 1.00 91.38 68 ASP A N 1
ATOM 540 C CA . ASP A 1 68 ? 31.391 -8.307 -3.426 1.00 91.38 68 ASP A CA 1
ATOM 541 C C . ASP A 1 68 ? 30.068 -7.509 -3.444 1.00 91.38 68 ASP A C 1
ATOM 543 O O . ASP A 1 68 ? 29.676 -6.911 -2.436 1.00 91.38 68 ASP A O 1
ATOM 547 N N . GLY A 1 69 ? 29.347 -7.509 -4.574 1.00 86.44 69 GLY A N 1
ATOM 548 C CA . GLY A 1 69 ? 28.103 -6.766 -4.772 1.00 86.44 69 GLY A CA 1
ATOM 549 C C . GLY A 1 69 ? 28.311 -5.264 -4.986 1.00 86.44 69 GLY A C 1
ATOM 550 O O . GLY A 1 69 ? 27.360 -4.485 -4.856 1.00 86.44 69 GLY A O 1
ATOM 551 N N . LEU A 1 70 ? 29.539 -4.834 -5.285 1.00 92.00 70 LEU A N 1
ATOM 552 C CA . LEU A 1 70 ? 29.854 -3.448 -5.611 1.00 92.00 70 LEU A CA 1
ATOM 553 C C . LEU A 1 70 ? 29.658 -3.196 -7.111 1.00 92.00 70 LEU A C 1
ATOM 555 O O . LEU A 1 70 ? 29.847 -4.106 -7.915 1.00 92.00 70 LEU A O 1
ATOM 559 N N . PRO A 1 71 ? 29.264 -1.976 -7.523 1.00 90.88 71 PRO A N 1
ATOM 560 C CA . PRO A 1 71 ? 29.198 -1.638 -8.940 1.00 90.88 71 PRO A CA 1
ATOM 561 C C . PRO A 1 71 ? 30.569 -1.826 -9.598 1.00 90.88 71 PRO A C 1
ATOM 563 O O . PRO A 1 71 ? 31.563 -1.316 -9.074 1.00 90.88 71 PRO A O 1
ATOM 566 N N . ARG A 1 72 ? 30.605 -2.536 -10.729 1.00 81.94 72 ARG A N 1
ATOM 567 C CA . ARG A 1 72 ? 31.817 -2.660 -11.554 1.00 81.94 72 ARG A CA 1
ATOM 568 C C . ARG A 1 72 ? 32.188 -1.350 -12.251 1.00 81.94 72 ARG A C 1
ATOM 570 O O . ARG A 1 72 ? 31.280 -0.533 -12.533 1.00 81.94 72 ARG A O 1
#

Foldseek 3Di:
DVVVLVVVCVVVVHDSVVVVVVVVVVVVVVVVVVVVVVVVVVVVVVVVVVPDDDPDDDDDQVNQADPVSHGD

Radius of gyration: 24.04 Å; Cα contacts (8 Å, |Δi|>4): 18; chains: 1; bounding box: 52×20×58 Å

Mean predicted aligned error: 7.32 Å